Protein AF-A0A3M2G8W4-F1 (afdb_monomer)

pLDDT: mean 74.21, std 17.94, range [38.41, 97.12]

Radius of gyration: 14.7 Å; Cα contacts (8 Å, |Δi|>4): 92; chains: 1; bounding box: 36×31×42 Å

Secondary structure (DSSP, 8-state):
-PPP-PPP--HHHHHHHTTTBS-SSSS---B-SS-HHHHHHHHHHHTT-SS-HHHHIIIIIGGGS-GGGTTSS-TTTTHHHHHHHHHHHHHHH--GGGGG-----------

Solvent-accessible surface area (backbone atoms only — not comparable to full-atom values): 7197 Å² total; per-residue (Å²): 132,86,79,78,78,58,72,91,65,54,75,70,56,45,61,56,44,61,62,35,32,76,56,78,69,58,93,74,69,50,84,38,82,63,50,52,65,57,52,29,45,50,52,64,50,42,80,80,44,96,54,55,69,70,58,41,37,66,72,76,42,52,88,67,48,58,72,87,52,70,87,50,102,56,69,71,55,45,60,73,49,53,48,52,50,42,50,49,39,46,69,76,65,70,44,79,65,50,81,71,51,81,86,89,86,87,87,87,81,96,126

Sequence (111 aa):
MTVYVAEDFTPEEADILRRYFTNLDQPVFALVNLPEVVKGALFARYSRSPLSLRRLFLKEFVGDLDIEGDRSIDATVGLRRAEELYERVFFEYGDDSVAQLGGVHLACEQA

Structure (mmCIF, N/CA/C/O backbone):
data_AF-A0A3M2G8W4-F1
#
_entry.id   AF-A0A3M2G8W4-F1
#
loop_
_atom_site.group_PDB
_atom_site.id
_atom_site.type_symbol
_atom_site.label_atom_id
_atom_site.label_alt_id
_atom_site.label_comp_id
_atom_site.label_asym_id
_atom_site.label_entity_id
_atom_site.label_seq_id
_atom_site.pdbx_PDB_ins_code
_atom_site.Cartn_x
_atom_site.Cartn_y
_atom_site.Cartn_z
_atom_site.occupancy
_atom_site.B_iso_or_equiv
_atom_site.auth_seq_id
_atom_site.auth_comp_id
_atom_site.auth_asym_id
_atom_site.auth_atom_id
_atom_site.pdbx_PDB_model_num
ATOM 1 N N . MET A 1 1 ? -4.969 -3.012 26.411 1.00 52.19 1 MET A N 1
ATOM 2 C CA . MET A 1 1 ? -5.017 -3.071 24.937 1.00 52.19 1 MET A CA 1
ATOM 3 C C . MET A 1 1 ? -5.079 -1.651 24.423 1.00 52.19 1 MET A C 1
ATOM 5 O O . MET A 1 1 ? -6.013 -0.942 24.770 1.00 52.19 1 MET A O 1
ATOM 9 N N . THR A 1 2 ? -4.075 -1.207 23.675 1.00 55.44 2 THR A N 1
ATOM 10 C CA . THR A 1 2 ? -4.179 0.033 22.902 1.00 55.44 2 THR A CA 1
ATOM 11 C C . THR A 1 2 ? -5.147 -0.217 21.755 1.00 55.44 2 THR A C 1
ATOM 13 O O . THR A 1 2 ? -4.930 -1.127 20.957 1.00 55.44 2 THR A O 1
ATOM 16 N N . VAL A 1 3 ? -6.238 0.541 21.715 1.00 78.75 3 VAL A N 1
ATOM 17 C CA . VAL A 1 3 ? -7.203 0.486 2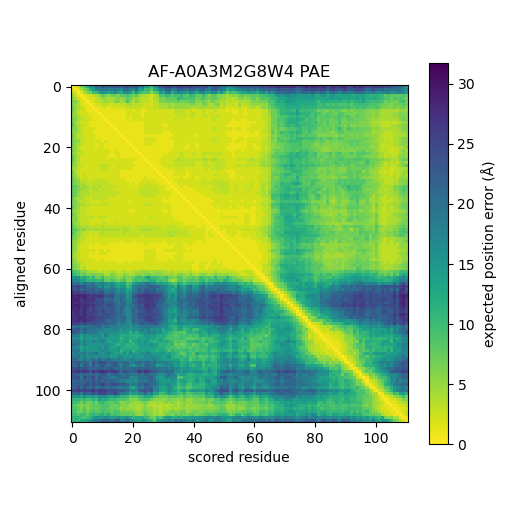0.616 1.00 78.75 3 VAL A CA 1
ATOM 18 C C . VAL A 1 3 ? -6.513 1.055 19.381 1.00 78.75 3 VAL A C 1
ATOM 20 O O . VAL A 1 3 ? -5.977 2.162 19.433 1.00 78.75 3 VAL A O 1
ATOM 23 N N . TYR A 1 4 ? -6.472 0.284 18.295 1.00 83.62 4 TYR A N 1
ATOM 24 C CA . TYR A 1 4 ? -6.052 0.815 17.004 1.00 83.62 4 TYR A CA 1
ATOM 25 C C . TYR A 1 4 ? -7.043 1.904 16.588 1.00 83.62 4 TYR A C 1
ATOM 27 O O . TYR A 1 4 ? -8.248 1.661 16.553 1.00 83.62 4 TYR A O 1
ATOM 35 N N . VAL A 1 5 ? -6.538 3.102 16.305 1.00 86.75 5 VAL A N 1
ATOM 36 C CA . VAL A 1 5 ? -7.352 4.199 15.782 1.00 86.75 5 VAL A CA 1
ATOM 37 C C . VAL A 1 5 ? -7.246 4.142 14.267 1.00 86.75 5 VAL A C 1
ATOM 39 O O . VAL A 1 5 ? -6.186 4.431 13.710 1.00 86.75 5 VAL A O 1
ATOM 42 N N . ALA A 1 6 ? -8.328 3.710 13.620 1.00 88.75 6 ALA A N 1
ATOM 43 C CA . ALA A 1 6 ? -8.421 3.722 12.170 1.00 88.75 6 ALA A CA 1
ATOM 44 C C . ALA A 1 6 ? -8.377 5.166 11.660 1.00 88.75 6 ALA A C 1
ATOM 46 O O . ALA A 1 6 ? -8.938 6.077 12.267 1.00 88.75 6 ALA A O 1
ATOM 47 N N . GLU A 1 7 ? -7.677 5.360 10.550 1.00 93.31 7 GLU A N 1
ATOM 48 C CA . GLU A 1 7 ? -7.664 6.635 9.849 1.00 93.31 7 GLU A CA 1
ATOM 49 C C . GLU A 1 7 ? -8.913 6.742 8.967 1.00 93.31 7 GLU A C 1
ATOM 51 O O . GLU A 1 7 ? -9.287 5.773 8.303 1.00 93.31 7 GLU A O 1
ATOM 56 N N . ASP A 1 8 ? -9.542 7.917 8.947 1.00 94.81 8 ASP A N 1
ATOM 57 C CA . ASP A 1 8 ? -10.666 8.187 8.057 1.00 94.81 8 ASP A CA 1
ATOM 58 C C . ASP A 1 8 ? -10.174 8.460 6.629 1.00 94.81 8 ASP A C 1
ATOM 60 O O . ASP A 1 8 ? -9.270 9.270 6.393 1.00 94.81 8 ASP A O 1
ATOM 64 N N . PHE A 1 9 ? -10.815 7.798 5.668 1.00 96.38 9 PHE A N 1
ATOM 65 C CA . PHE A 1 9 ? -10.587 7.976 4.236 1.00 96.38 9 PHE A CA 1
ATOM 66 C C . PHE A 1 9 ? -11.886 8.404 3.560 1.00 96.38 9 PHE A C 1
ATOM 68 O O . PHE A 1 9 ? -12.968 7.940 3.936 1.00 96.38 9 PHE A O 1
ATOM 75 N N . THR A 1 10 ? -11.798 9.262 2.542 1.00 97.12 10 THR A N 1
ATOM 76 C CA . THR A 1 10 ? -12.978 9.566 1.716 1.00 97.12 10 THR A CA 1
ATOM 77 C C . THR A 1 10 ? -13.417 8.327 0.924 1.00 97.12 10 THR A C 1
ATOM 79 O O . THR A 1 10 ? -12.626 7.391 0.759 1.00 97.12 10 THR A O 1
ATOM 82 N N . PRO A 1 11 ? -14.660 8.279 0.408 1.00 96.31 11 PRO A N 1
ATOM 83 C CA . PRO A 1 11 ? -15.104 7.172 -0.439 1.00 96.31 11 PRO A CA 1
ATOM 84 C C . PRO A 1 11 ? -14.157 6.901 -1.619 1.00 96.31 11 PRO A C 1
ATOM 86 O O . PRO A 1 11 ? -13.821 5.752 -1.892 1.00 96.31 11 PRO A O 1
ATOM 89 N N . GLU A 1 12 ? -13.654 7.958 -2.254 1.00 92.69 12 GLU A N 1
ATOM 90 C CA . GLU A 1 12 ? -12.741 7.886 -3.397 1.00 92.69 12 GLU A CA 1
ATOM 91 C C . GLU A 1 12 ? -11.360 7.352 -2.990 1.00 92.69 12 GLU A C 1
ATOM 93 O O . GLU A 1 12 ? -10.791 6.494 -3.668 1.00 92.69 12 GLU A O 1
ATOM 98 N N . GLU A 1 13 ? -10.830 7.823 -1.858 1.00 95.50 13 GLU A N 1
ATOM 99 C CA . GLU A 1 13 ? -9.576 7.326 -1.284 1.00 95.50 13 GLU A CA 1
ATOM 100 C C . GLU A 1 13 ? -9.683 5.841 -0.921 1.00 95.50 13 GLU A C 1
ATOM 102 O O . GLU A 1 13 ? -8.795 5.046 -1.239 1.00 95.50 13 GLU A O 1
ATOM 107 N N . ALA A 1 14 ? -10.790 5.447 -0.289 1.00 95.50 14 ALA A N 1
ATOM 108 C CA . ALA A 1 14 ? -11.043 4.069 0.099 1.00 95.50 14 ALA A CA 1
ATOM 109 C C . ALA A 1 14 ? -11.156 3.144 -1.122 1.00 95.50 14 ALA A C 1
ATOM 111 O O . ALA A 1 14 ? -10.619 2.037 -1.098 1.00 95.50 14 ALA A O 1
ATOM 112 N N . ASP A 1 15 ? -11.796 3.591 -2.204 1.00 92.44 15 ASP A N 1
ATOM 113 C CA . ASP A 1 15 ? -11.916 2.818 -3.445 1.00 92.44 15 ASP A CA 1
ATOM 114 C C . ASP A 1 15 ? -10.569 2.575 -4.126 1.00 92.44 15 ASP A C 1
ATOM 116 O O . ASP A 1 15 ? -10.348 1.509 -4.702 1.00 92.44 15 ASP A O 1
ATOM 120 N N . ILE A 1 16 ? -9.642 3.527 -4.025 1.00 90.56 16 ILE A N 1
ATOM 121 C CA . ILE A 1 16 ? -8.257 3.335 -4.458 1.00 90.56 16 ILE A CA 1
ATOM 122 C C . ILE A 1 16 ? -7.547 2.334 -3.552 1.00 90.56 16 ILE A C 1
ATOM 124 O O . ILE A 1 16 ? -6.967 1.365 -4.040 1.00 90.56 16 ILE A O 1
ATOM 128 N N . LEU A 1 17 ? -7.593 2.549 -2.237 1.00 93.94 17 LEU A N 1
ATOM 129 C CA . LEU A 1 17 ? -6.864 1.720 -1.282 1.00 93.94 17 LEU A CA 1
ATOM 130 C C . LEU A 1 17 ? -7.318 0.255 -1.311 1.00 93.94 17 LEU A C 1
ATOM 132 O O . LEU A 1 17 ? -6.481 -0.634 -1.182 1.00 93.94 17 LEU A O 1
ATOM 136 N N . ARG A 1 18 ? -8.608 -0.022 -1.537 1.00 94.06 18 ARG A N 1
ATOM 137 C CA . ARG A 1 18 ? -9.146 -1.393 -1.629 1.00 94.06 18 ARG A CA 1
ATOM 138 C C . ARG A 1 18 ? -8.520 -2.238 -2.740 1.00 94.06 18 ARG A C 1
ATOM 140 O O . ARG A 1 18 ? -8.572 -3.459 -2.651 1.00 94.06 18 ARG A O 1
ATOM 147 N N . ARG A 1 19 ? -7.925 -1.618 -3.764 1.00 90.62 19 ARG A N 1
ATOM 148 C CA . ARG A 1 19 ? -7.207 -2.340 -4.829 1.00 90.62 19 ARG A CA 1
ATOM 149 C C . ARG A 1 19 ? -5.860 -2.879 -4.356 1.00 90.62 19 ARG A C 1
ATOM 151 O O . ARG A 1 19 ? -5.387 -3.872 -4.893 1.00 90.62 19 ARG A O 1
ATOM 158 N N . TYR A 1 20 ? -5.269 -2.245 -3.340 1.00 91.12 20 TYR A N 1
ATOM 159 C CA . TYR A 1 20 ? -3.875 -2.466 -2.956 1.00 91.12 20 TYR A CA 1
ATOM 160 C C . TYR A 1 20 ? -3.667 -2.887 -1.496 1.00 91.12 20 TYR A C 1
ATOM 162 O O . TYR A 1 20 ? -2.564 -3.283 -1.130 1.00 91.12 20 TYR A O 1
ATOM 170 N N . PHE A 1 21 ? -4.702 -2.832 -0.655 1.00 94.12 21 PHE A N 1
ATOM 171 C CA . PHE A 1 21 ? -4.647 -3.166 0.771 1.00 94.12 21 PHE A CA 1
ATOM 172 C C . PHE A 1 21 ? -5.776 -4.131 1.145 1.00 94.12 21 PHE A C 1
ATOM 174 O O . PHE A 1 21 ? -6.927 -3.915 0.771 1.00 94.12 21 PHE A O 1
ATOM 181 N N . THR A 1 22 ? -5.478 -5.168 1.937 1.00 94.25 22 THR A N 1
ATOM 182 C CA . THR A 1 22 ? -6.482 -6.188 2.315 1.00 94.25 22 THR A CA 1
ATOM 183 C C . THR A 1 22 ? -7.575 -5.689 3.264 1.00 94.25 22 THR A C 1
ATOM 185 O O . THR A 1 22 ? -8.674 -6.236 3.268 1.00 94.25 22 THR A O 1
ATOM 188 N N . ASN A 1 23 ? -7.295 -4.665 4.072 1.00 94.88 23 ASN A N 1
ATOM 189 C CA . ASN A 1 23 ? -8.277 -3.933 4.877 1.00 94.88 23 ASN A CA 1
ATOM 190 C C . ASN A 1 23 ? -7.786 -2.498 5.123 1.00 94.88 23 ASN A C 1
ATOM 192 O O . ASN A 1 23 ? -6.600 -2.197 4.930 1.00 94.88 23 ASN A O 1
ATOM 196 N N . LEU A 1 24 ? -8.688 -1.614 5.557 1.00 95.19 24 LEU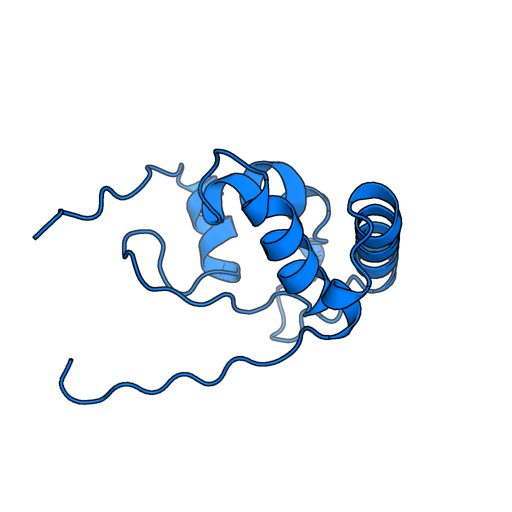 A N 1
ATOM 197 C CA . LEU A 1 24 ? -8.406 -0.183 5.756 1.00 95.19 24 LEU A CA 1
ATOM 198 C C . LEU A 1 24 ? -8.435 0.251 7.225 1.00 95.19 24 LEU A C 1
ATOM 200 O O . LEU A 1 24 ? -7.864 1.278 7.581 1.00 95.19 24 LEU A O 1
ATOM 204 N N . ASP A 1 25 ? -9.067 -0.554 8.063 1.00 93.44 25 ASP A N 1
ATOM 205 C CA . ASP A 1 25 ? -9.532 -0.222 9.404 1.00 93.44 25 ASP A CA 1
ATOM 206 C C . ASP 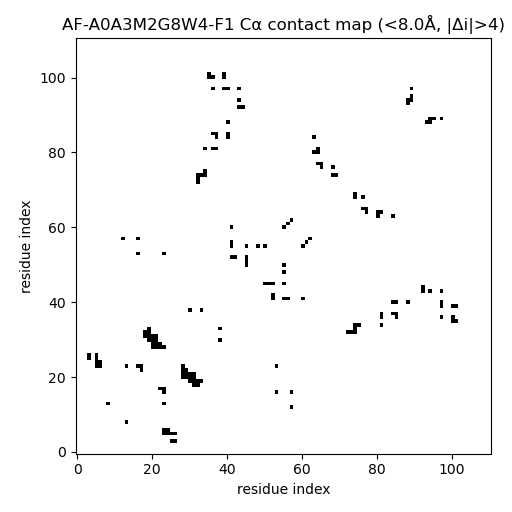A 1 25 ? -8.959 -1.147 10.485 1.00 93.44 25 ASP A C 1
ATOM 208 O O . ASP A 1 25 ? -9.236 -0.959 11.669 1.00 93.44 25 ASP A O 1
ATOM 212 N N . GLN A 1 26 ? -8.117 -2.114 10.107 1.00 93.06 26 GLN A N 1
ATOM 213 C CA . GLN A 1 26 ? -7.427 -2.994 11.045 1.00 93.06 26 GLN A CA 1
ATOM 214 C C . GLN A 1 26 ? -5.921 -2.687 11.089 1.00 93.06 26 GLN A C 1
ATOM 216 O O . GLN A 1 26 ? -5.334 -2.234 10.093 1.00 93.06 26 GLN A O 1
ATOM 221 N N . PRO A 1 27 ? -5.267 -2.945 12.240 1.00 91.94 27 PRO A N 1
ATOM 222 C CA . PRO A 1 27 ? -3.834 -2.710 12.406 1.00 91.94 27 PRO A CA 1
ATOM 223 C C . PRO A 1 27 ? -2.961 -3.677 11.597 1.00 91.94 27 PRO A C 1
ATOM 225 O O . PRO A 1 27 ? -1.790 -3.386 11.371 1.00 91.94 27 PRO A O 1
ATOM 228 N N . VAL A 1 28 ? -3.507 -4.822 11.173 1.00 91.62 28 VAL A N 1
ATOM 229 C CA . VAL A 1 28 ? -2.790 -5.861 10.424 1.00 91.62 28 VAL A CA 1
ATOM 230 C 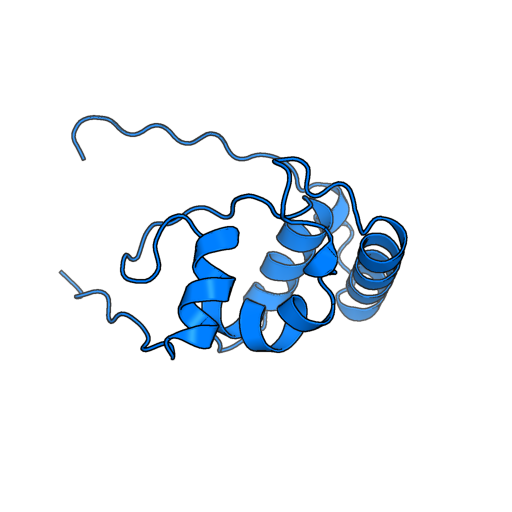C . VAL A 1 28 ? -3.403 -5.981 9.041 1.00 91.62 28 VAL A C 1
ATOM 232 O O . VAL A 1 28 ? -4.590 -6.261 8.916 1.00 91.62 28 VAL A O 1
ATOM 235 N N . PHE A 1 29 ? -2.601 -5.774 8.003 1.00 92.69 29 PHE A N 1
ATOM 236 C CA . PHE A 1 29 ? -3.032 -5.800 6.608 1.00 92.69 29 PHE A CA 1
ATOM 237 C C . PHE A 1 29 ? -1.858 -6.164 5.695 1.00 92.69 29 PHE A C 1
ATOM 239 O O . PHE A 1 29 ? -0.697 -6.065 6.093 1.00 92.69 29 PHE A O 1
ATOM 246 N N . ALA A 1 30 ? -2.163 -6.565 4.463 1.00 91.88 30 ALA A N 1
ATOM 247 C CA . ALA A 1 30 ? -1.168 -6.871 3.443 1.00 91.88 30 ALA A CA 1
ATOM 248 C C . ALA A 1 30 ? -1.315 -5.940 2.235 1.00 91.88 30 ALA A C 1
ATOM 250 O O . ALA A 1 30 ? -2.424 -5.506 1.912 1.00 91.88 30 ALA A O 1
ATOM 251 N N . LEU A 1 31 ? -0.184 -5.667 1.577 1.00 89.94 31 LEU A N 1
ATOM 252 C CA . LEU A 1 31 ? -0.151 -5.020 0.270 1.00 89.94 31 LEU A CA 1
ATOM 253 C C . LEU A 1 31 ? -0.397 -6.067 -0.818 1.00 89.94 31 LEU A C 1
ATOM 255 O O . LEU A 1 31 ? 0.332 -7.057 -0.909 1.00 89.94 31 LEU A O 1
ATOM 259 N N . VAL A 1 32 ? -1.395 -5.830 -1.655 1.00 87.81 32 VAL A N 1
ATOM 260 C CA . VAL A 1 32 ? -1.788 -6.692 -2.776 1.00 87.81 32 VAL A CA 1
ATOM 261 C C . VAL A 1 32 ? -1.741 -5.894 -4.073 1.00 87.81 32 VAL A C 1
ATOM 263 O O . VAL A 1 32 ? -1.738 -4.670 -4.036 1.00 87.81 32 VAL A O 1
ATOM 266 N N . ASN A 1 33 ? -1.658 -6.575 -5.216 1.00 82.94 33 ASN A N 1
ATOM 267 C CA . ASN A 1 33 ? -1.769 -5.954 -6.543 1.00 82.94 33 ASN A CA 1
ATOM 268 C C . ASN A 1 33 ? -0.813 -4.766 -6.831 1.00 82.94 33 ASN A C 1
ATOM 270 O O . ASN A 1 33 ? -1.078 -3.946 -7.700 1.00 82.94 33 ASN A O 1
ATOM 274 N N . LEU A 1 34 ? 0.298 -4.648 -6.096 1.00 81.12 34 LEU A N 1
ATOM 275 C CA . LEU A 1 34 ? 1.348 -3.654 -6.339 1.00 81.12 34 LEU A CA 1
ATOM 276 C C . LEU A 1 34 ? 2.595 -4.338 -6.908 1.00 81.12 34 LEU A C 1
ATOM 278 O O . LEU A 1 34 ? 2.959 -5.409 -6.408 1.00 81.12 34 LEU A O 1
ATOM 282 N N . PRO A 1 35 ? 3.301 -3.720 -7.873 1.00 77.62 35 PRO A N 1
ATOM 283 C CA . PRO A 1 35 ? 4.618 -4.190 -8.285 1.00 77.62 35 PRO A CA 1
ATOM 284 C C . PRO A 1 35 ? 5.587 -4.224 -7.094 1.00 77.62 35 PRO A C 1
ATOM 286 O O . PRO A 1 35 ? 5.581 -3.316 -6.261 1.00 77.62 35 PRO A O 1
ATOM 289 N N . GLU A 1 36 ? 6.450 -5.241 -7.014 1.00 76.06 36 GLU A N 1
ATOM 290 C CA . GLU A 1 36 ? 7.390 -5.405 -5.887 1.00 76.06 36 GLU A CA 1
ATOM 291 C C . GLU A 1 36 ? 8.295 -4.182 -5.691 1.00 76.06 36 GLU A C 1
ATOM 293 O O . GLU A 1 36 ? 8.484 -3.722 -4.567 1.00 76.06 36 GLU A O 1
ATOM 298 N N . VAL A 1 37 ? 8.758 -3.573 -6.787 1.00 73.56 37 VAL A N 1
ATOM 299 C CA . VAL A 1 37 ? 9.553 -2.334 -6.747 1.00 73.56 37 VAL A CA 1
ATOM 300 C C . VAL A 1 37 ? 8.800 -1.175 -6.087 1.00 73.56 37 VAL A C 1
ATOM 302 O O . VAL A 1 37 ? 9.388 -0.414 -5.320 1.00 73.56 37 VAL A O 1
ATOM 305 N N . VAL A 1 38 ? 7.483 -1.076 -6.304 1.00 79.75 38 VAL A N 1
ATOM 306 C CA . VAL A 1 38 ? 6.629 -0.055 -5.679 1.00 79.75 38 VAL A CA 1
ATOM 307 C C . VAL A 1 38 ? 6.449 -0.352 -4.193 1.00 79.75 38 VAL A C 1
ATOM 309 O O . VAL A 1 38 ? 6.511 0.566 -3.378 1.00 79.75 38 VAL A O 1
ATOM 312 N N . LYS A 1 39 ? 6.272 -1.624 -3.809 1.00 83.50 39 LYS A N 1
ATOM 313 C CA . LYS A 1 39 ? 6.215 -2.021 -2.392 1.00 83.50 39 LYS A CA 1
ATOM 314 C C . LYS A 1 39 ? 7.517 -1.662 -1.677 1.00 83.50 39 LYS A C 1
ATOM 316 O O . LYS A 1 39 ? 7.474 -1.062 -0.605 1.00 83.50 39 LYS A O 1
ATOM 321 N N . GLY A 1 40 ? 8.659 -1.987 -2.283 1.00 79.88 40 GLY A N 1
ATOM 322 C CA . GLY A 1 40 ? 9.974 -1.677 -1.729 1.00 79.88 40 GLY A CA 1
ATOM 323 C C . GLY A 1 40 ? 10.182 -0.177 -1.538 1.00 79.88 40 GLY A C 1
ATOM 324 O O . GLY A 1 40 ? 10.521 0.270 -0.442 1.00 79.88 40 GLY A O 1
ATOM 325 N N . ALA A 1 41 ? 9.864 0.610 -2.564 1.00 79.75 41 ALA A N 1
ATOM 326 C CA . ALA A 1 41 ? 9.887 2.065 -2.505 1.00 79.75 41 ALA A CA 1
ATOM 327 C C . ALA A 1 41 ? 8.979 2.641 -1.407 1.00 79.75 41 ALA A C 1
ATOM 329 O O . ALA A 1 41 ? 9.396 3.512 -0.640 1.00 79.75 41 ALA A O 1
ATOM 330 N N . LEU A 1 42 ? 7.749 2.133 -1.299 1.00 86.12 42 LEU A N 1
ATOM 331 C CA . LEU A 1 42 ? 6.784 2.573 -0.298 1.00 86.12 42 LEU A CA 1
ATOM 332 C C . LEU A 1 42 ? 7.305 2.328 1.124 1.00 86.12 42 LEU A C 1
ATOM 334 O O . LEU A 1 42 ? 7.231 3.229 1.960 1.00 86.12 42 LEU A O 1
ATOM 338 N N . PHE A 1 43 ? 7.882 1.154 1.400 1.00 86.56 43 PHE A N 1
ATOM 339 C CA . PHE A 1 43 ? 8.472 0.852 2.708 1.00 86.56 43 PHE A CA 1
ATOM 340 C C . PHE A 1 43 ? 9.728 1.681 2.998 1.00 86.56 43 PHE A C 1
ATOM 342 O O . PHE A 1 43 ? 9.862 2.218 4.104 1.00 86.56 43 PHE A O 1
ATOM 349 N N . ALA A 1 44 ? 10.610 1.857 2.011 1.00 82.69 44 ALA A N 1
ATOM 350 C CA . ALA A 1 44 ? 11.788 2.707 2.151 1.00 82.69 44 ALA A CA 1
ATOM 351 C C . ALA A 1 44 ? 11.387 4.149 2.496 1.00 82.69 44 ALA A C 1
ATOM 353 O O . ALA A 1 44 ? 11.978 4.771 3.387 1.00 82.69 44 ALA A O 1
ATOM 354 N N . ARG A 1 45 ? 10.349 4.687 1.847 1.00 85.31 45 ARG A N 1
ATOM 355 C CA . ARG A 1 45 ? 9.827 6.028 2.129 1.00 85.31 45 ARG A CA 1
ATOM 356 C C . ARG A 1 45 ? 9.120 6.110 3.484 1.00 85.31 45 ARG A C 1
ATOM 358 O O . ARG A 1 45 ? 9.328 7.082 4.215 1.00 85.31 45 ARG A O 1
ATOM 365 N N . TYR A 1 46 ? 8.339 5.090 3.839 1.00 89.25 46 TYR A N 1
ATOM 366 C CA . TYR A 1 46 ? 7.601 5.005 5.103 1.00 89.25 46 TYR A CA 1
ATOM 367 C C . TYR A 1 46 ? 8.511 5.094 6.329 1.00 89.25 46 TYR A C 1
ATOM 369 O O . TYR A 1 46 ? 8.174 5.805 7.270 1.00 89.25 46 TYR A O 1
ATOM 377 N N . SER A 1 47 ? 9.705 4.490 6.282 1.00 84.38 47 SER A N 1
ATOM 378 C CA . SER A 1 47 ? 10.688 4.543 7.382 1.00 84.38 47 SER A CA 1
ATOM 379 C C . SER A 1 47 ? 11.079 5.965 7.828 1.00 84.38 47 SER A C 1
ATOM 381 O O . SER A 1 47 ? 11.527 6.164 8.955 1.00 84.38 47 SER A O 1
ATOM 383 N N . ARG A 1 48 ? 10.900 6.961 6.949 1.00 87.25 48 ARG A N 1
ATOM 384 C CA . ARG A 1 48 ? 11.253 8.377 7.151 1.00 87.25 48 ARG A CA 1
ATOM 385 C C . ARG A 1 48 ? 10.037 9.305 7.080 1.00 87.25 48 ARG A C 1
ATOM 387 O O . ARG A 1 48 ? 10.196 10.522 6.998 1.00 87.25 48 ARG A O 1
ATOM 394 N N . SER A 1 49 ? 8.825 8.756 7.036 1.00 87.56 49 SER A N 1
ATOM 395 C CA . SER A 1 49 ? 7.590 9.531 6.921 1.00 87.56 49 SER A CA 1
ATOM 396 C C . SER A 1 49 ? 6.838 9.557 8.254 1.00 87.56 49 SER A C 1
ATOM 398 O O . SER A 1 49 ? 6.760 8.531 8.923 1.00 87.56 49 SER A O 1
ATOM 400 N N . PRO A 1 50 ? 6.236 10.694 8.646 1.00 93.88 50 PRO A N 1
ATOM 401 C CA . PRO A 1 50 ? 5.330 10.744 9.792 1.00 93.88 50 PRO A CA 1
ATOM 402 C C . PRO A 1 50 ? 3.915 10.226 9.463 1.00 93.88 50 PRO A C 1
ATOM 404 O O . PRO A 1 50 ? 3.050 10.223 10.336 1.00 93.88 50 PRO A O 1
ATOM 407 N N . LEU A 1 51 ? 3.639 9.864 8.204 1.00 94.69 51 LEU A N 1
ATOM 408 C CA . LEU A 1 51 ? 2.321 9.426 7.736 1.00 94.69 51 LEU A CA 1
ATOM 409 C C . LEU A 1 51 ? 2.115 7.923 7.939 1.00 94.69 51 LEU A C 1
ATOM 411 O O . LEU A 1 51 ? 3.073 7.157 7.911 1.00 94.69 51 LEU A O 1
ATOM 415 N N . SER A 1 52 ? 0.854 7.489 8.035 1.00 94.94 52 SER A N 1
ATOM 416 C CA . SER A 1 52 ? 0.506 6.069 7.913 1.00 94.94 52 SER A CA 1
ATOM 417 C C . SER A 1 52 ? 0.868 5.537 6.519 1.00 94.94 52 SER A C 1
ATOM 419 O O . SER A 1 52 ? 0.912 6.296 5.546 1.00 94.94 52 SER A O 1
ATOM 421 N N . LEU A 1 53 ? 1.077 4.223 6.389 1.00 94.56 53 LEU A N 1
ATOM 422 C CA . LEU A 1 53 ? 1.427 3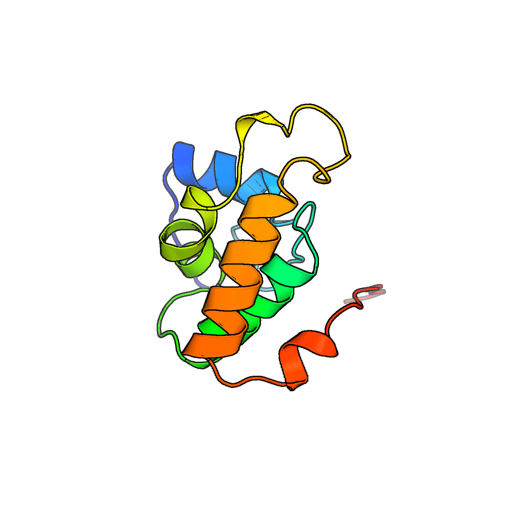.611 5.100 1.00 94.56 53 LEU A CA 1
ATOM 423 C C . LEU A 1 53 ? 0.349 3.860 4.025 1.00 94.56 53 LEU A C 1
ATOM 425 O O . LEU A 1 53 ? 0.676 4.173 2.883 1.00 94.56 53 LEU A O 1
ATOM 429 N N . ARG A 1 54 ? -0.937 3.783 4.402 1.00 96.50 54 ARG A N 1
ATOM 430 C CA . ARG A 1 54 ? -2.082 4.035 3.505 1.00 96.50 54 ARG A CA 1
ATOM 431 C C . ARG A 1 54 ? -2.135 5.497 3.057 1.00 96.50 54 ARG A C 1
ATOM 433 O O . ARG A 1 54 ? -2.30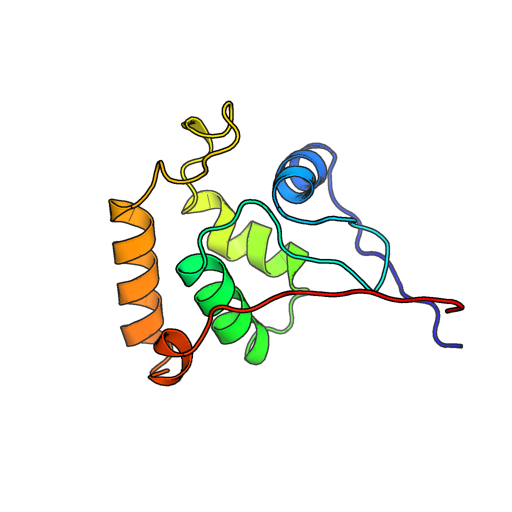6 5.777 1.872 1.00 96.50 54 ARG A O 1
ATOM 440 N N . ARG A 1 55 ? -1.929 6.442 3.982 1.00 96.69 55 ARG A N 1
ATOM 441 C CA . ARG A 1 55 ? -1.905 7.874 3.657 1.00 96.69 55 ARG A CA 1
ATOM 442 C C . ARG A 1 55 ? -0.699 8.251 2.809 1.00 96.69 55 ARG A C 1
ATOM 444 O O . ARG A 1 55 ? -0.836 9.061 1.896 1.00 96.69 55 ARG A O 1
ATOM 451 N N . LEU A 1 56 ? 0.465 7.674 3.102 1.00 94.25 56 LEU A N 1
ATOM 452 C CA . LEU A 1 56 ? 1.674 7.855 2.306 1.00 94.25 56 LEU A CA 1
ATOM 453 C C . LEU A 1 56 ? 1.448 7.384 0.869 1.00 94.25 56 LEU A C 1
ATOM 455 O O . LEU A 1 56 ? 1.740 8.122 -0.067 1.00 94.25 56 LEU A O 1
ATOM 459 N N . PHE A 1 57 ? 0.862 6.199 0.704 1.00 93.75 57 PHE A N 1
ATOM 460 C CA . PHE A 1 57 ? 0.525 5.656 -0.604 1.00 93.75 57 PHE A CA 1
ATOM 461 C C . PHE A 1 57 ? -0.372 6.607 -1.413 1.00 93.75 57 PHE A C 1
ATOM 463 O O . PHE A 1 57 ? -0.047 6.951 -2.548 1.00 93.75 57 PHE A O 1
ATOM 470 N N . LEU A 1 58 ? -1.458 7.104 -0.812 1.00 93.56 58 LEU A N 1
ATOM 471 C CA . LEU A 1 58 ? -2.362 8.059 -1.464 1.00 93.56 58 LEU A CA 1
ATOM 472 C C . LEU A 1 58 ? -1.701 9.399 -1.801 1.00 93.56 58 LEU A C 1
ATOM 474 O O . LEU A 1 58 ? -2.077 10.036 -2.777 1.00 93.56 58 LEU A O 1
ATOM 478 N N . LYS A 1 59 ? -0.757 9.868 -0.985 1.00 92.25 59 LYS A N 1
ATOM 479 C CA . LYS A 1 59 ? -0.133 11.179 -1.197 1.00 92.25 59 LYS A CA 1
ATOM 480 C C . LYS A 1 59 ? 1.003 11.149 -2.206 1.00 92.25 59 LYS A C 1
ATOM 482 O O . LYS A 1 59 ? 1.161 12.112 -2.948 1.00 92.25 59 LYS A O 1
ATOM 487 N N . GLU A 1 60 ? 1.803 10.090 -2.193 1.00 87.31 60 GLU A N 1
ATOM 488 C CA . GLU A 1 60 ? 3.099 10.081 -2.878 1.00 87.31 60 GLU A CA 1
ATOM 489 C C . GLU A 1 60 ? 3.207 9.002 -3.967 1.00 87.31 60 GLU A C 1
ATOM 491 O O . GLU A 1 60 ? 4.063 9.128 -4.832 1.00 87.31 60 GLU A O 1
ATOM 496 N N . PHE A 1 61 ? 2.345 7.975 -3.974 1.00 85.19 61 PHE A N 1
ATOM 497 C CA . PHE A 1 61 ? 2.497 6.817 -4.873 1.00 85.19 61 PHE A CA 1
ATOM 498 C C . PHE A 1 61 ? 1.333 6.624 -5.846 1.00 85.19 61 PHE A C 1
ATOM 500 O O . PHE A 1 61 ? 1.554 6.225 -6.986 1.00 85.19 61 PHE A O 1
ATOM 507 N N . VAL A 1 62 ? 0.095 6.928 -5.443 1.00 84.50 62 VAL A N 1
ATOM 508 C CA . VAL A 1 62 ? -1.095 6.679 -6.277 1.00 84.50 62 VAL A CA 1
ATOM 509 C C . VAL A 1 62 ? -1.041 7.385 -7.635 1.00 84.50 62 VAL A C 1
ATOM 511 O O . VAL A 1 62 ? -1.461 6.811 -8.630 1.00 84.50 62 VAL A O 1
ATOM 514 N N . GLY A 1 63 ? -0.511 8.612 -7.689 1.00 77.50 63 GLY A N 1
ATOM 515 C CA . GLY A 1 63 ? -0.440 9.395 -8.927 1.00 77.50 63 GLY A CA 1
ATOM 516 C C . GLY A 1 63 ? 0.593 8.872 -9.926 1.00 77.50 63 GLY A C 1
ATOM 517 O O . GLY A 1 63 ? 0.510 9.184 -11.117 1.00 77.50 63 GLY A O 1
ATOM 518 N N . ASP A 1 64 ? 1.550 8.076 -9.443 1.00 68.31 64 ASP A N 1
ATOM 519 C CA . ASP A 1 64 ? 2.584 7.429 -10.250 1.00 68.31 64 ASP A CA 1
ATOM 520 C C . ASP A 1 64 ? 2.190 6.013 -10.695 1.00 68.31 64 ASP A C 1
ATOM 522 O O . ASP A 1 64 ? 2.796 5.473 -11.621 1.00 68.31 64 ASP A O 1
ATOM 526 N N . LEU A 1 65 ? 1.128 5.444 -10.115 1.00 68.69 65 LEU A N 1
ATOM 527 C CA . LEU A 1 65 ? 0.523 4.206 -10.589 1.00 68.69 65 LEU A CA 1
ATOM 528 C C . LEU A 1 65 ? -0.399 4.495 -11.771 1.00 68.69 65 LEU A C 1
ATOM 530 O O . LEU A 1 65 ? -1.293 5.336 -11.698 1.00 68.69 65 LEU A O 1
ATOM 534 N N . ASP A 1 66 ? -0.186 3.783 -12.871 1.00 59.06 66 ASP A N 1
ATOM 535 C CA . ASP A 1 66 ? -1.112 3.800 -13.996 1.00 59.06 66 ASP A CA 1
ATOM 536 C C . ASP A 1 66 ? -2.347 2.949 -13.649 1.00 59.06 66 ASP A C 1
ATOM 538 O O . ASP A 1 66 ? -2.353 1.728 -13.787 1.00 59.06 66 ASP A O 1
ATOM 542 N N .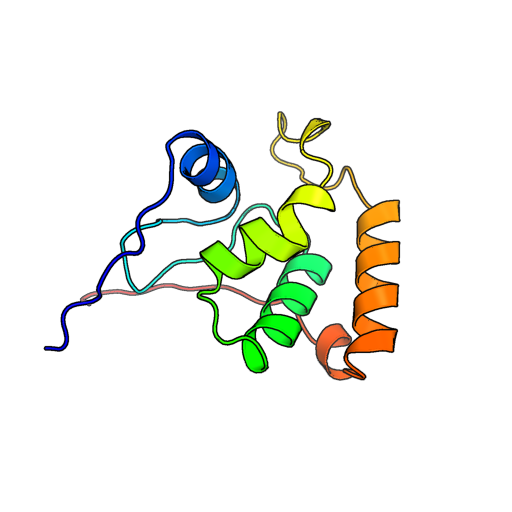 ILE A 1 67 ? -3.389 3.596 -13.118 1.00 53.78 67 ILE A N 1
ATOM 543 C CA . ILE A 1 67 ? -4.638 2.944 -12.681 1.00 53.78 67 ILE A CA 1
ATOM 544 C C . ILE A 1 67 ? -5.505 2.539 -13.895 1.00 53.78 67 ILE A C 1
ATOM 546 O O . ILE A 1 67 ? -6.510 1.845 -13.739 1.00 53.78 67 ILE A O 1
ATOM 550 N N . GLU A 1 68 ? -5.134 2.926 -15.124 1.00 48.34 68 GLU A N 1
ATOM 551 C CA . GLU A 1 68 ? -5.917 2.616 -16.328 1.00 48.34 68 GLU A CA 1
ATOM 552 C C . GLU A 1 68 ? -5.851 1.127 -16.726 1.00 48.34 68 GLU A C 1
ATOM 554 O O . GLU A 1 68 ? -6.754 0.634 -17.406 1.00 48.34 68 GLU A O 1
ATOM 559 N N . GLY A 1 69 ? -4.843 0.379 -16.255 1.00 45.91 69 GLY A N 1
ATOM 560 C CA . GLY A 1 69 ? -4.653 -1.047 -16.561 1.00 45.91 69 GLY A CA 1
ATOM 561 C C . GLY A 1 69 ? -5.375 -2.047 -15.642 1.00 45.91 69 GLY A C 1
ATOM 562 O O . GLY A 1 69 ? -5.454 -3.229 -15.972 1.00 45.91 69 GLY A O 1
ATOM 563 N N . ASP A 1 70 ? -5.942 -1.610 -14.514 1.00 46.03 70 ASP A N 1
ATOM 564 C CA . ASP A 1 70 ? -6.301 -2.494 -13.385 1.00 46.03 70 ASP A CA 1
ATOM 565 C C . ASP A 1 70 ? -7.676 -3.200 -13.518 1.00 46.03 70 ASP A C 1
ATOM 567 O O . ASP A 1 70 ? -8.396 -3.438 -12.548 1.00 46.03 70 ASP A O 1
ATOM 571 N N . ARG A 1 71 ? -8.092 -3.518 -14.754 1.00 46.75 71 ARG A N 1
ATOM 572 C CA . ARG A 1 71 ? -9.305 -4.316 -15.050 1.00 46.75 71 ARG A CA 1
ATOM 573 C C . ARG A 1 71 ? -9.033 -5.811 -15.223 1.00 46.75 71 ARG A C 1
ATOM 575 O O . ARG A 1 71 ? -9.979 -6.592 -15.325 1.00 46.75 71 ARG A O 1
ATOM 582 N N . SER A 1 72 ? -7.772 -6.219 -15.239 1.00 38.41 72 SER A N 1
ATOM 583 C CA . SER A 1 72 ? -7.350 -7.618 -15.260 1.00 38.41 72 SER A CA 1
ATOM 584 C C . SER A 1 72 ? -6.308 -7.843 -14.175 1.00 38.41 72 SER A C 1
ATOM 586 O O . SER A 1 72 ? -5.549 -6.936 -13.872 1.00 38.41 72 SER A O 1
ATOM 588 N N . ILE A 1 73 ? -6.292 -9.055 -13.619 1.00 43.22 73 ILE A N 1
ATOM 589 C CA . ILE A 1 73 ? -5.558 -9.557 -12.434 1.00 43.22 73 ILE A CA 1
ATOM 590 C C . ILE A 1 73 ? -4.012 -9.451 -12.549 1.00 43.22 73 ILE A C 1
ATOM 592 O O . ILE A 1 73 ? -3.269 -10.067 -11.795 1.00 43.22 73 ILE A O 1
ATOM 596 N N . ASP A 1 74 ? -3.500 -8.665 -13.487 1.00 42.16 74 ASP A N 1
ATOM 597 C CA . ASP A 1 74 ? -2.092 -8.576 -13.821 1.00 42.16 74 ASP A CA 1
ATOM 598 C C . ASP A 1 74 ? -1.690 -7.098 -13.912 1.00 42.16 74 ASP A C 1
ATOM 600 O O . ASP A 1 74 ? -1.764 -6.461 -14.965 1.00 42.16 74 ASP A O 1
ATOM 604 N N . ALA A 1 75 ? -1.275 -6.533 -12.776 1.00 45.66 75 ALA A N 1
ATOM 605 C CA . ALA A 1 75 ? -0.673 -5.203 -12.662 1.00 45.66 75 ALA A CA 1
ATOM 606 C C . ALA A 1 75 ? 0.745 -5.155 -13.285 1.00 45.66 75 ALA A C 1
ATOM 608 O O . ALA A 1 75 ? 1.672 -4.559 -12.739 1.00 45.66 75 ALA A O 1
ATOM 609 N N . THR A 1 76 ? 0.939 -5.810 -14.434 1.00 44.88 76 THR A N 1
ATOM 610 C CA . THR A 1 76 ? 2.140 -5.715 -15.278 1.00 44.88 76 THR A CA 1
ATOM 611 C C . THR A 1 76 ? 2.105 -4.492 -16.199 1.00 44.88 76 THR A C 1
ATOM 613 O O . THR A 1 76 ? 3.112 -4.151 -16.827 1.00 44.88 76 THR A O 1
ATOM 616 N N . VAL A 1 77 ? 0.980 -3.772 -16.259 1.00 43.62 77 VAL A N 1
ATOM 617 C CA . VAL A 1 77 ? 0.848 -2.539 -17.042 1.00 43.62 77 VAL A CA 1
ATOM 618 C C . VAL A 1 77 ? 1.335 -1.351 -16.211 1.00 43.62 77 VAL A C 1
ATOM 620 O O . VAL A 1 77 ? 0.634 -0.833 -15.352 1.00 43.62 77 VAL A O 1
ATOM 623 N N . GLY A 1 78 ? 2.585 -0.955 -16.461 1.00 51.25 78 GLY A N 1
ATOM 624 C CA . GLY A 1 78 ? 3.235 0.188 -15.811 1.00 51.25 78 GLY A CA 1
ATOM 625 C C . GLY A 1 78 ? 4.766 0.139 -15.768 1.00 51.25 78 GLY A C 1
ATOM 626 O O . GLY A 1 78 ? 5.369 1.008 -15.146 1.00 51.25 78 GLY A O 1
ATOM 627 N N . LEU A 1 79 ? 5.405 -0.848 -16.419 1.00 51.00 79 LEU A N 1
ATOM 628 C CA . LEU A 1 79 ? 6.844 -1.138 -16.307 1.00 51.00 79 LEU A CA 1
ATOM 629 C C . LEU A 1 79 ? 7.747 0.107 -16.426 1.00 51.00 79 LEU A C 1
ATOM 631 O O . LEU A 1 79 ? 8.585 0.323 -15.563 1.00 51.00 79 LEU A O 1
ATOM 635 N N . ARG A 1 80 ? 7.501 0.988 -17.409 1.00 51.38 80 ARG A N 1
ATOM 636 C CA . ARG A 1 80 ? 8.300 2.216 -17.613 1.00 51.38 80 ARG A CA 1
ATOM 637 C C . ARG A 1 80 ? 8.218 3.212 -16.453 1.00 51.38 80 ARG A C 1
ATOM 639 O O . ARG A 1 80 ? 9.201 3.861 -16.128 1.00 51.38 80 ARG A O 1
ATOM 646 N N . ARG A 1 81 ? 7.051 3.345 -15.820 1.00 56.31 81 ARG A N 1
ATOM 647 C CA . ARG A 1 81 ? 6.855 4.296 -14.715 1.00 56.31 81 ARG A CA 1
ATOM 648 C C . ARG A 1 81 ? 7.269 3.689 -13.376 1.00 56.31 81 ARG A C 1
ATOM 650 O O . ARG A 1 81 ? 7.751 4.398 -12.503 1.00 56.31 81 ARG A O 1
ATOM 657 N N . ALA A 1 82 ? 7.160 2.366 -13.248 1.00 56.59 82 ALA A N 1
ATOM 658 C CA . ALA A 1 82 ? 7.758 1.614 -12.153 1.00 56.59 82 ALA A CA 1
ATOM 659 C C . ALA A 1 82 ? 9.296 1.694 -12.181 1.00 56.59 82 ALA A C 1
ATOM 661 O O . ALA A 1 82 ? 9.902 1.807 -11.121 1.00 56.59 82 ALA A O 1
ATOM 662 N N . GLU A 1 83 ? 9.915 1.699 -13.367 1.00 58.84 83 GLU A N 1
ATOM 663 C CA . GLU A 1 83 ? 11.352 1.949 -13.560 1.00 58.84 83 GLU A CA 1
ATOM 664 C C . GLU A 1 83 ? 11.743 3.384 -13.175 1.00 58.84 83 GLU A C 1
ATOM 666 O O . GLU A 1 83 ? 12.682 3.560 -12.411 1.00 58.84 83 GLU A O 1
ATOM 671 N N . GLU A 1 84 ? 10.996 4.409 -13.601 1.00 63.78 84 GLU A N 1
ATOM 672 C CA . GLU A 1 84 ? 11.243 5.805 -13.190 1.00 63.78 84 GLU A CA 1
ATOM 673 C C . GLU A 1 84 ? 11.057 6.021 -11.679 1.00 63.78 84 GLU A C 1
ATOM 675 O O . GLU A 1 84 ? 11.811 6.763 -11.044 1.00 63.78 84 GLU A O 1
ATOM 680 N N . LEU A 1 85 ? 10.057 5.365 -11.081 1.00 62.62 85 LEU A N 1
ATOM 681 C CA . LEU A 1 85 ? 9.848 5.364 -9.636 1.00 62.62 85 LEU A CA 1
ATOM 682 C C . LEU A 1 85 ? 11.001 4.644 -8.930 1.00 62.62 85 LEU A C 1
ATOM 684 O O . LEU A 1 85 ? 11.497 5.142 -7.924 1.00 62.62 85 LEU A O 1
ATOM 688 N N . TYR A 1 86 ? 11.450 3.506 -9.465 1.00 59.94 86 TYR A N 1
ATOM 689 C CA . TYR A 1 86 ? 12.606 2.774 -8.959 1.00 59.94 86 TYR A CA 1
ATOM 690 C C . TYR A 1 86 ? 13.877 3.621 -9.038 1.00 59.94 86 TYR A C 1
ATOM 692 O O . TYR A 1 86 ? 14.579 3.723 -8.040 1.00 59.94 86 TYR A O 1
ATOM 700 N N . GLU A 1 87 ? 14.149 4.291 -10.160 1.00 63.03 87 GLU A N 1
ATOM 701 C CA . GLU A 1 87 ? 15.299 5.187 -10.305 1.00 63.03 87 GLU A CA 1
ATOM 702 C C . GLU A 1 87 ? 15.225 6.355 -9.325 1.00 63.03 87 GLU A C 1
ATOM 704 O O . GLU A 1 87 ? 16.199 6.613 -8.622 1.00 63.03 87 GLU A O 1
ATOM 709 N N . ARG A 1 88 ? 14.066 7.020 -9.207 1.00 65.44 88 ARG A N 1
ATOM 710 C CA . ARG A 1 88 ? 13.862 8.091 -8.220 1.00 65.44 88 ARG A CA 1
ATOM 711 C C . ARG A 1 88 ? 14.129 7.582 -6.811 1.00 65.44 88 ARG A C 1
ATOM 713 O O . ARG A 1 88 ? 14.819 8.240 -6.044 1.00 65.44 88 ARG A O 1
ATOM 720 N N . VAL A 1 89 ? 13.629 6.398 -6.480 1.00 61.09 89 VAL A N 1
ATOM 721 C CA . VAL A 1 89 ? 13.777 5.813 -5.149 1.00 61.09 89 VAL A CA 1
ATOM 722 C C . VAL A 1 89 ? 15.224 5.417 -4.873 1.00 61.09 89 VAL A C 1
ATOM 724 O O . VAL A 1 89 ? 15.752 5.713 -3.805 1.00 61.09 89 VAL A O 1
ATOM 727 N N . PHE A 1 90 ? 15.883 4.796 -5.843 1.00 59.28 90 PHE A N 1
ATOM 728 C CA . PHE A 1 90 ? 17.280 4.394 -5.764 1.00 59.28 90 PHE A CA 1
ATOM 729 C C . PHE A 1 90 ? 18.195 5.615 -5.575 1.00 59.28 90 PHE A C 1
ATOM 731 O O . PHE A 1 90 ? 19.075 5.602 -4.714 1.00 59.28 90 PHE A O 1
ATOM 738 N N . PHE A 1 91 ? 17.938 6.705 -6.306 1.00 58.53 91 PHE A N 1
ATOM 739 C CA . PHE A 1 91 ? 18.725 7.939 -6.229 1.00 58.53 91 PHE A CA 1
ATOM 740 C C . PHE A 1 91 ? 18.432 8.783 -4.981 1.00 58.53 91 PHE A C 1
ATOM 742 O O . PHE A 1 91 ? 19.351 9.319 -4.367 1.00 58.53 91 PHE A O 1
ATOM 749 N N . GLU A 1 92 ? 17.159 8.935 -4.613 1.00 57.59 92 GLU A N 1
ATOM 750 C CA . GLU A 1 92 ? 16.719 9.840 -3.544 1.00 57.59 92 GLU A CA 1
ATOM 751 C C . GLU A 1 92 ? 16.861 9.203 -2.154 1.00 57.59 92 GLU A C 1
ATOM 753 O O . GLU A 1 92 ? 17.095 9.903 -1.166 1.00 57.59 92 GLU A O 1
ATOM 758 N N . TYR A 1 93 ? 16.774 7.871 -2.066 1.00 56.41 93 TYR A N 1
ATOM 759 C CA . TYR A 1 93 ? 16.774 7.159 -0.789 1.00 56.41 93 TYR A CA 1
ATOM 760 C C . TYR A 1 93 ? 18.028 6.329 -0.507 1.00 56.41 93 TYR A C 1
ATOM 762 O O . TYR A 1 93 ? 18.165 5.893 0.640 1.00 56.41 93 TYR A O 1
ATOM 770 N N . GLY A 1 94 ? 18.941 6.190 -1.483 1.00 53.22 94 GLY A N 1
ATOM 771 C CA . GLY A 1 94 ? 20.298 5.648 -1.309 1.00 53.22 94 GLY A CA 1
ATOM 772 C C . GLY A 1 94 ? 20.341 4.200 -0.828 1.00 53.22 94 GLY A C 1
ATOM 773 O O . GLY A 1 94 ? 21.231 3.826 -0.067 1.00 53.22 94 GLY A O 1
ATOM 774 N N . ASP A 1 95 ? 19.332 3.418 -1.196 1.00 56.59 95 ASP A N 1
ATOM 775 C CA . ASP A 1 95 ? 19.016 2.167 -0.527 1.00 56.59 95 ASP A CA 1
ATOM 776 C C . ASP A 1 95 ? 19.293 0.977 -1.457 1.00 56.5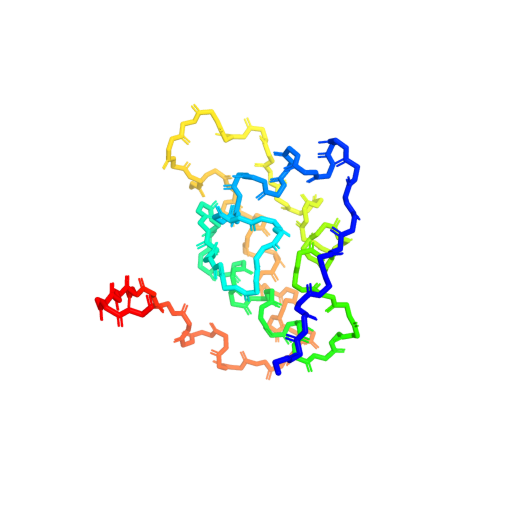9 95 ASP A C 1
ATOM 778 O O . ASP A 1 95 ? 18.397 0.472 -2.134 1.00 56.59 95 ASP A O 1
ATOM 782 N N . ASP A 1 96 ? 20.547 0.508 -1.477 1.00 54.09 96 ASP A N 1
ATOM 783 C CA . ASP A 1 96 ? 20.929 -0.765 -2.119 1.00 54.09 96 ASP A CA 1
ATOM 784 C C . ASP A 1 96 ? 20.087 -1.948 -1.579 1.00 54.09 96 ASP A C 1
ATOM 786 O O . ASP A 1 96 ? 19.943 -2.977 -2.242 1.00 54.09 96 ASP A O 1
ATOM 790 N N . SER A 1 97 ? 19.465 -1.797 -0.401 1.00 50.91 97 SER A N 1
ATOM 791 C CA . SER A 1 97 ? 18.560 -2.780 0.208 1.00 50.91 97 SER A CA 1
ATOM 792 C C . SER A 1 97 ? 17.193 -2.866 -0.482 1.00 50.91 97 SER A C 1
ATOM 794 O O . SER A 1 97 ? 16.524 -3.889 -0.342 1.00 50.91 97 SER A O 1
ATOM 796 N N . VAL A 1 98 ? 16.771 -1.861 -1.267 1.00 54.28 98 VAL A N 1
ATOM 797 C CA . VAL A 1 98 ? 15.513 -1.926 -2.044 1.00 54.28 98 VAL A CA 1
ATOM 798 C C . VAL A 1 98 ? 15.574 -3.034 -3.100 1.00 54.28 98 VAL A C 1
ATOM 800 O O . VAL A 1 98 ? 14.561 -3.670 -3.389 1.00 54.28 98 VAL A O 1
ATOM 803 N N . ALA A 1 99 ? 16.773 -3.355 -3.594 1.00 51.56 99 ALA A N 1
ATOM 804 C CA . ALA A 1 99 ? 17.008 -4.455 -4.525 1.00 51.56 99 ALA A CA 1
ATOM 805 C C . ALA A 1 99 ? 16.946 -5.859 -3.875 1.00 51.56 99 ALA A C 1
ATOM 807 O O . ALA A 1 99 ? 17.001 -6.861 -4.586 1.00 51.56 99 ALA A O 1
ATOM 808 N N . GLN A 1 100 ? 16.807 -5.965 -2.545 1.00 57.38 100 GLN A N 1
ATOM 809 C CA . GLN A 1 100 ? 16.659 -7.241 -1.820 1.00 57.38 100 GLN A CA 1
ATOM 810 C C . GLN A 1 100 ? 15.194 -7.586 -1.473 1.00 57.38 100 GLN A C 1
ATOM 812 O O . GLN A 1 100 ? 14.938 -8.567 -0.773 1.00 57.38 100 GLN A O 1
ATOM 817 N N . LEU A 1 101 ? 14.221 -6.790 -1.933 1.00 55.38 101 LEU A N 1
ATOM 818 C CA . LEU A 1 101 ? 12.832 -6.848 -1.475 1.00 55.38 101 LEU A CA 1
ATOM 819 C C . LEU A 1 101 ? 11.929 -7.632 -2.432 1.00 55.38 101 LEU A C 1
ATOM 821 O O . LEU A 1 101 ? 11.489 -7.130 -3.461 1.00 55.38 101 LEU A O 1
ATOM 825 N N . GLY A 1 102 ? 11.589 -8.852 -2.027 1.00 59.84 102 GLY A N 1
ATOM 826 C CA . GLY A 1 102 ? 10.431 -9.563 -2.555 1.00 59.84 102 GLY A CA 1
ATOM 827 C C . GLY A 1 102 ? 10.138 -10.837 -1.773 1.00 59.84 102 GLY A C 1
ATOM 828 O O . GLY A 1 102 ? 10.657 -11.899 -2.104 1.00 59.84 102 GLY A O 1
ATOM 829 N N . GLY A 1 103 ? 9.290 -10.744 -0.744 1.00 61.44 103 GLY A N 1
ATOM 830 C CA . GLY A 1 103 ? 8.692 -11.915 -0.105 1.00 61.44 103 GLY A CA 1
ATOM 831 C C . GLY A 1 103 ? 7.571 -11.561 0.872 1.00 61.44 103 GLY A C 1
ATOM 832 O O . GLY A 1 103 ? 7.810 -10.890 1.873 1.00 61.44 103 GLY A O 1
ATOM 833 N N . VAL A 1 104 ? 6.354 -12.062 0.624 1.00 63.56 104 VAL A N 1
ATOM 834 C CA . VAL A 1 104 ? 5.300 -12.135 1.648 1.00 63.56 104 VAL A CA 1
ATOM 835 C C . VAL A 1 104 ? 4.516 -13.440 1.524 1.00 63.56 104 VAL A C 1
ATOM 837 O O . VAL A 1 104 ? 3.880 -13.714 0.515 1.00 63.56 104 VAL A O 1
ATOM 840 N N . HIS A 1 105 ? 4.570 -14.259 2.569 1.00 61.56 105 HIS A N 1
ATOM 841 C CA . HIS A 1 105 ? 3.709 -15.421 2.774 1.00 61.56 105 HIS A CA 1
ATOM 842 C C . HIS A 1 105 ? 3.308 -15.389 4.246 1.00 61.56 105 HIS A C 1
ATOM 844 O O . HIS A 1 105 ? 4.174 -15.511 5.111 1.00 61.56 105 HIS A O 1
ATOM 850 N N . LEU A 1 106 ? 2.024 -15.185 4.542 1.00 66.38 106 LEU A N 1
ATOM 851 C CA . LEU A 1 106 ? 1.548 -15.102 5.921 1.00 66.38 106 LEU A CA 1
ATOM 852 C C . LEU A 1 106 ? 0.391 -16.073 6.155 1.00 66.38 106 LEU A C 1
ATOM 854 O O . LEU A 1 106 ? -0.614 -16.026 5.450 1.00 66.38 106 LEU A O 1
ATOM 858 N N . ALA A 1 107 ? 0.546 -16.916 7.175 1.00 65.25 107 ALA A N 1
ATOM 859 C CA . ALA A 1 107 ? -0.468 -17.825 7.693 1.00 65.25 107 ALA A CA 1
ATOM 860 C C . ALA A 1 107 ? -0.578 -17.638 9.212 1.00 65.25 107 ALA A C 1
ATOM 862 O O . ALA A 1 107 ? 0.435 -17.432 9.882 1.00 65.25 107 ALA A O 1
ATOM 863 N N . CYS A 1 108 ? -1.794 -17.693 9.756 1.00 68.62 108 CYS A N 1
ATOM 864 C CA . CYS A 1 108 ? -2.022 -17.546 11.190 1.00 68.62 108 CYS A CA 1
ATOM 865 C C . CYS A 1 108 ? -3.169 -18.451 11.647 1.00 68.62 108 CYS A C 1
ATOM 867 O O . CYS A 1 108 ? -4.237 -18.443 11.034 1.00 68.62 108 CYS A O 1
ATOM 869 N N . GLU A 1 109 ? -2.948 -19.213 12.720 1.00 62.47 109 GLU A N 1
ATOM 870 C CA . GLU A 1 109 ? -3.917 -20.161 13.275 1.00 62.47 109 GLU A CA 1
ATOM 871 C C . GLU A 1 109 ? -4.054 -19.953 14.796 1.00 62.47 109 GLU A C 1
ATOM 873 O O . GLU A 1 109 ? -3.053 -19.873 15.502 1.00 62.47 109 GLU A O 1
ATOM 878 N N . GLN A 1 110 ? -5.300 -19.869 15.286 1.00 53.00 110 GLN A N 1
A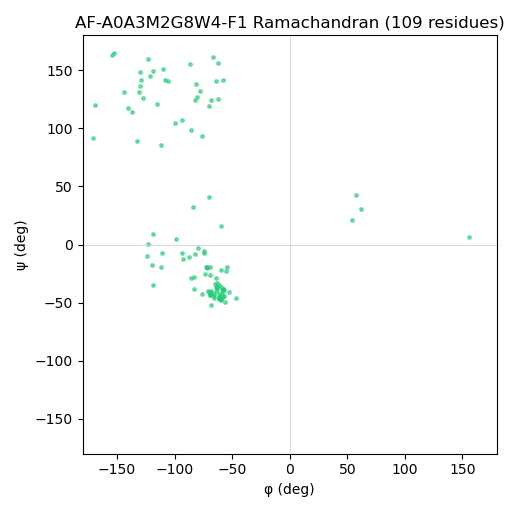TOM 879 C CA . GLN A 1 110 ? -5.690 -19.604 16.690 1.00 53.00 110 GLN A CA 1
ATOM 880 C C . GLN A 1 110 ? -5.157 -18.288 17.302 1.00 53.00 110 GLN A C 1
ATOM 882 O O . GLN A 1 110 ? -4.742 -18.264 18.462 1.00 53.00 110 GLN A O 1
ATOM 887 N N . ALA A 1 111 ? -5.203 -17.196 16.534 1.00 59.94 111 ALA A N 1
ATOM 888 C CA . ALA A 1 111 ? -4.936 -15.826 16.989 1.00 59.94 111 ALA A CA 1
ATOM 889 C C . ALA A 1 111 ? -6.220 -15.051 17.323 1.00 59.94 111 ALA A C 1
ATOM 891 O O . ALA A 1 111 ? -7.268 -15.354 16.705 1.00 59.94 111 ALA A O 1
#

Mean predicted aligned error: 9.21 Å

Foldseek 3Di:
DPDDDFDDDDPVLVVLVVCFWVDRGDPDIHGPLDDQLLVLLLVLVVVVDPDDSSVSCVPPPSVLQPPVPSPDRDSPPRVVSSVVSSVCSCVVRVPPVSVVTDDDDDDDDPD